Protein AF-A0A537DJ01-F1 (afdb_monomer)

Solvent-accessible surface area (backbone atoms only — not comparable to full-atom values): 6621 Å² total; per-residue (Å²): 139,61,68,78,59,50,34,68,70,37,70,64,48,37,51,49,52,57,32,49,77,70,73,44,82,59,40,89,88,79,58,81,86,65,61,67,70,57,54,55,52,51,51,53,53,49,52,56,49,52,52,24,52,77,67,59,34,64,69,54,48,52,50,51,52,50,54,50,54,53,51,47,55,52,46,54,51,52,31,50,46,21,51,77,74,63,64,34,56,72,62,27,33,55,43,50,54,54,47,52,53,51,53,52,50,51,52,53,50,53,54,44,54,65,70,66,112

Mean predicted aligned error: 6.44 Å

Radius of gyration: 15.9 Å; Cα contacts (8 Å, |Δi|>4): 79; chains: 1; bounding box: 37×40×41 Å

Structure (mmCIF, N/CA/C/O backbone):
data_AF-A0A537DJ01-F1
#
_entry.id   AF-A0A537DJ01-F1
#
loop_
_ato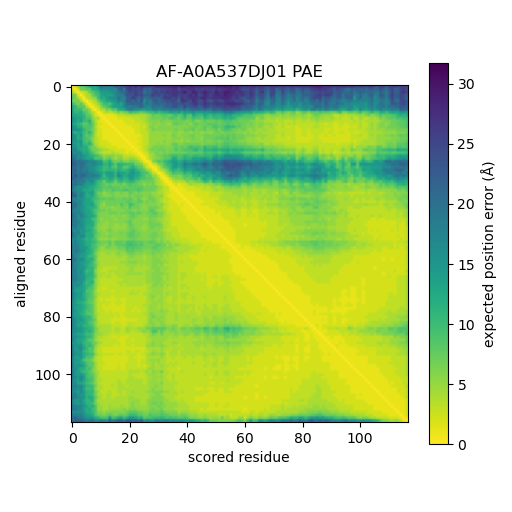m_site.group_PDB
_atom_site.id
_atom_site.type_symbol
_atom_site.label_atom_id
_atom_site.label_alt_id
_atom_site.label_comp_id
_atom_site.label_asym_id
_atom_site.label_entity_id
_atom_site.label_seq_id
_atom_site.pdbx_PDB_ins_code
_atom_site.Cartn_x
_atom_site.Cartn_y
_atom_site.Cartn_z
_atom_site.occupancy
_atom_site.B_iso_or_equiv
_atom_site.auth_seq_id
_atom_site.auth_comp_id
_atom_site.auth_asym_id
_atom_site.auth_atom_id
_atom_site.pdbx_PDB_model_num
ATOM 1 N N . MET A 1 1 ? -0.403 26.257 -8.045 1.00 36.25 1 MET A N 1
ATOM 2 C CA . MET A 1 1 ? 1.026 26.279 -7.663 1.00 36.25 1 MET A CA 1
ATOM 3 C C . MET A 1 1 ? 1.399 24.875 -7.198 1.00 36.25 1 MET A C 1
ATOM 5 O O . MET A 1 1 ? 0.820 24.411 -6.227 1.00 36.25 1 MET A O 1
ATOM 9 N N . ASN A 1 2 ? 2.314 24.222 -7.925 1.00 33.09 2 ASN A N 1
ATOM 10 C CA . ASN A 1 2 ? 3.059 23.001 -7.563 1.00 33.09 2 ASN A CA 1
ATOM 11 C C . ASN A 1 2 ? 2.421 21.607 -7.771 1.00 33.09 2 ASN A C 1
ATOM 13 O O . ASN A 1 2 ? 2.659 20.713 -6.961 1.00 33.09 2 ASN A O 1
ATOM 17 N N . GLU A 1 3 ? 1.727 21.356 -8.887 1.00 37.81 3 GLU A N 1
ATOM 18 C CA . GLU A 1 3 ? 1.416 19.969 -9.304 1.00 37.81 3 GLU A CA 1
ATOM 19 C C . GLU A 1 3 ? 2.701 19.160 -9.554 1.00 37.81 3 GLU A C 1
ATOM 21 O O . GLU A 1 3 ? 2.891 18.120 -8.934 1.00 37.81 3 GLU A O 1
ATOM 26 N N . ALA A 1 4 ? 3.670 19.715 -10.294 1.00 39.19 4 ALA A N 1
ATOM 27 C CA . ALA A 1 4 ? 4.960 19.064 -10.568 1.00 39.19 4 ALA A CA 1
ATOM 28 C C . ALA A 1 4 ? 5.811 18.753 -9.313 1.00 39.19 4 ALA A C 1
ATOM 30 O O . ALA A 1 4 ? 6.662 17.868 -9.345 1.00 39.19 4 ALA A O 1
ATOM 31 N N . TYR A 1 5 ? 5.586 19.457 -8.195 1.00 32.72 5 TYR A N 1
ATOM 32 C CA . TYR A 1 5 ? 6.329 19.239 -6.945 1.00 32.72 5 TYR A CA 1
ATOM 33 C C . TYR A 1 5 ? 5.684 18.161 -6.057 1.00 32.72 5 TYR A C 1
ATOM 35 O O . TYR A 1 5 ? 6.388 17.486 -5.308 1.00 32.72 5 TYR A O 1
ATOM 43 N N . ARG A 1 6 ? 4.356 17.965 -6.147 1.00 40.62 6 ARG A N 1
ATOM 44 C CA . ARG A 1 6 ? 3.665 16.835 -5.497 1.00 40.62 6 ARG A CA 1
ATOM 45 C C . ARG A 1 6 ? 3.960 15.520 -6.219 1.00 40.62 6 ARG A C 1
ATOM 47 O O . ARG A 1 6 ? 4.241 14.532 -5.550 1.00 40.62 6 ARG A O 1
ATOM 54 N N . THR A 1 7 ? 4.029 15.541 -7.552 1.00 44.00 7 THR A N 1
ATOM 55 C CA . THR A 1 7 ? 4.346 14.370 -8.390 1.00 44.00 7 THR A CA 1
ATOM 56 C C . THR A 1 7 ? 5.714 13.749 -8.072 1.00 44.00 7 THR A C 1
ATOM 58 O O . THR A 1 7 ? 5.876 12.543 -8.191 1.00 44.00 7 THR A O 1
ATOM 61 N N . LEU A 1 8 ? 6.704 14.542 -7.642 1.00 44.19 8 LEU A N 1
ATOM 62 C CA . LEU A 1 8 ? 8.045 14.039 -7.296 1.00 44.19 8 LEU A CA 1
ATOM 63 C C . LEU A 1 8 ? 8.188 13.577 -5.838 1.00 44.19 8 LEU A C 1
ATOM 65 O O . LEU A 1 8 ? 9.139 12.856 -5.528 1.00 44.19 8 LEU A O 1
ATOM 69 N N . LYS A 1 9 ? 7.283 14.007 -4.948 1.00 52.84 9 LYS A N 1
ATOM 70 C CA . LYS A 1 9 ? 7.300 13.638 -3.524 1.00 52.84 9 LYS A CA 1
ATOM 71 C C . LYS A 1 9 ? 6.488 12.373 -3.251 1.00 52.84 9 LYS A C 1
ATOM 73 O O . LYS A 1 9 ? 6.828 11.640 -2.331 1.00 52.84 9 LYS A O 1
ATOM 78 N N . ASP A 1 10 ? 5.457 12.135 -4.052 1.00 71.50 10 ASP A N 1
ATOM 79 C CA . ASP A 1 10 ? 4.686 10.899 -4.058 1.00 71.50 10 ASP A CA 1
ATOM 80 C C . ASP A 1 10 ? 5.420 9.838 -4.914 1.00 71.50 10 ASP A C 1
ATOM 82 O O . ASP A 1 10 ? 5.550 10.014 -6.135 1.00 71.50 10 ASP A O 1
ATOM 86 N N . PRO A 1 11 ? 5.940 8.752 -4.304 1.00 74.38 11 PRO A N 1
ATOM 87 C CA . PRO A 1 11 ? 6.649 7.691 -5.018 1.00 74.38 11 PRO A CA 1
ATOM 88 C C . PRO A 1 11 ? 5.844 7.091 -6.176 1.00 74.38 11 PRO A C 1
ATOM 90 O O . PRO A 1 11 ? 6.433 6.730 -7.200 1.00 74.38 11 PRO A O 1
ATOM 93 N N . LEU A 1 12 ? 4.515 7.041 -6.045 1.00 77.88 12 LEU A N 1
ATOM 94 C CA . LEU A 1 12 ? 3.608 6.476 -7.034 1.00 77.88 12 LEU A CA 1
ATOM 95 C C . LEU A 1 12 ? 3.496 7.369 -8.270 1.00 77.88 12 LEU A C 1
ATOM 97 O O . LEU A 1 12 ? 3.615 6.898 -9.404 1.00 77.88 12 LEU A O 1
ATOM 101 N N . GLN A 1 13 ? 3.332 8.674 -8.054 1.00 80.31 13 GLN A N 1
ATOM 102 C CA . GLN A 1 13 ? 3.262 9.663 -9.132 1.00 80.31 13 GLN A CA 1
ATOM 103 C C . GLN A 1 13 ? 4.590 9.774 -9.883 1.00 80.31 13 GLN A C 1
ATOM 105 O O . GLN A 1 13 ? 4.611 9.874 -11.113 1.00 80.31 13 GLN A O 1
ATOM 110 N N . ARG A 1 14 ? 5.712 9.675 -9.162 1.00 83.19 14 ARG A N 1
ATOM 111 C CA . ARG A 1 14 ? 7.042 9.635 -9.774 1.00 83.19 14 ARG A CA 1
ATOM 112 C C . ARG A 1 14 ? 7.217 8.394 -10.644 1.00 83.19 14 ARG A C 1
ATOM 114 O O . ARG A 1 14 ? 7.666 8.513 -11.782 1.00 83.19 14 ARG A O 1
ATOM 121 N N . ALA A 1 15 ? 6.863 7.216 -10.133 1.00 84.44 15 ALA A N 1
ATOM 122 C CA . ALA A 1 15 ? 6.970 5.974 -10.891 1.00 84.44 15 ALA A CA 1
ATOM 123 C C . ALA A 1 15 ? 6.080 5.985 -12.138 1.00 84.44 15 ALA A C 1
ATOM 125 O O . ALA A 1 15 ? 6.540 5.618 -13.216 1.00 84.44 15 ALA A O 1
ATOM 126 N N . ARG A 1 16 ? 4.846 6.486 -12.019 1.00 83.31 16 ARG A N 1
ATOM 127 C CA . ARG A 1 16 ? 3.951 6.704 -13.159 1.00 83.31 16 ARG A CA 1
ATOM 128 C C . ARG A 1 16 ? 4.613 7.560 -14.234 1.00 83.31 16 ARG A C 1
ATOM 130 O O . ARG A 1 16 ? 4.681 7.137 -15.383 1.00 83.31 16 ARG A O 1
ATOM 137 N N . HIS 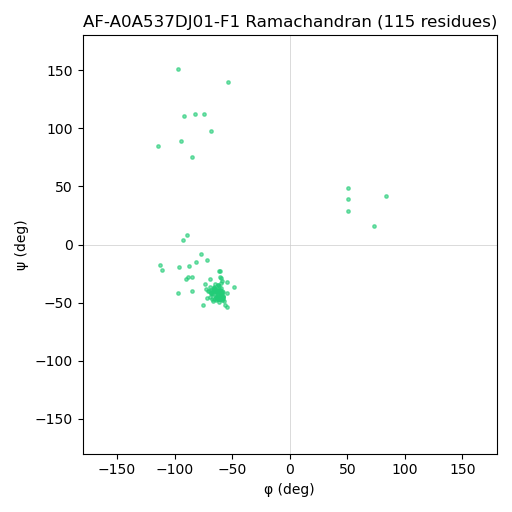A 1 17 ? 5.123 8.729 -13.855 1.00 84.69 17 HIS A N 1
ATOM 138 C CA . HIS A 1 17 ? 5.750 9.643 -14.803 1.00 84.69 17 HIS A CA 1
ATOM 139 C C . HIS A 1 17 ? 6.943 8.994 -15.522 1.00 84.69 17 HIS A C 1
ATOM 141 O O . HIS A 1 17 ? 7.090 9.119 -16.736 1.00 84.69 17 HIS A O 1
ATOM 147 N N . LEU A 1 18 ? 7.771 8.240 -14.792 1.00 85.81 18 LEU A N 1
ATOM 148 C CA . LEU A 1 18 ? 8.891 7.502 -15.378 1.00 85.81 18 LEU A CA 1
ATOM 149 C C . LEU A 1 18 ? 8.429 6.436 -16.380 1.00 85.81 18 LEU A C 1
ATOM 151 O O . LEU A 1 18 ? 9.061 6.280 -17.421 1.00 85.81 18 LEU A O 1
ATOM 155 N N . LEU A 1 19 ? 7.337 5.724 -16.098 1.00 87.94 19 LEU A N 1
ATOM 156 C CA . LEU A 1 19 ? 6.784 4.713 -17.004 1.00 87.94 19 LEU A CA 1
ATOM 157 C C . LEU A 1 19 ? 6.157 5.340 -18.257 1.00 87.94 19 LEU A C 1
ATOM 159 O O . LEU A 1 19 ? 6.407 4.858 -19.363 1.00 87.94 19 LEU A O 1
ATOM 163 N N . GLU A 1 20 ? 5.449 6.462 -18.110 1.00 86.94 20 GLU A N 1
ATOM 164 C CA . GLU A 1 20 ? 4.904 7.236 -19.235 1.00 86.94 20 GLU A CA 1
ATOM 165 C C . GLU A 1 20 ? 6.019 7.723 -20.176 1.00 86.94 20 GLU A C 1
ATOM 167 O O . GLU A 1 20 ? 5.916 7.559 -21.393 1.00 86.94 20 GLU A O 1
ATOM 172 N N . LEU A 1 21 ? 7.138 8.228 -19.634 1.00 87.88 21 LEU A N 1
ATOM 173 C CA . LEU A 1 21 ? 8.316 8.618 -20.428 1.00 87.88 21 LEU A CA 1
ATOM 174 C C . LEU A 1 21 ? 8.944 7.445 -21.200 1.00 87.88 21 LEU A C 1
ATOM 176 O O . LEU A 1 21 ? 9.634 7.658 -22.199 1.00 87.88 21 LEU A O 1
ATOM 180 N N . ARG A 1 22 ? 8.721 6.207 -20.749 1.00 87.31 22 ARG A N 1
ATOM 181 C CA . ARG A 1 22 ? 9.166 4.975 -21.420 1.00 87.31 22 ARG A CA 1
ATOM 182 C C . ARG A 1 22 ? 8.113 4.397 -22.370 1.00 87.31 22 ARG A C 1
ATOM 184 O O . ARG A 1 22 ? 8.350 3.338 -22.945 1.00 87.31 22 ARG A O 1
ATOM 191 N N . GLY A 1 23 ? 6.981 5.080 -22.555 1.00 85.31 23 GLY A N 1
ATOM 192 C CA . GLY A 1 23 ? 5.877 4.627 -23.402 1.00 85.31 23 GLY A CA 1
ATOM 193 C C . GLY A 1 23 ? 5.075 3.468 -22.806 1.00 85.31 23 GLY A C 1
ATOM 194 O O . GLY A 1 23 ? 4.342 2.803 -23.536 1.00 85.31 23 GLY A O 1
ATOM 195 N N . VAL A 1 24 ? 5.217 3.198 -21.503 1.00 84.19 24 VAL A N 1
ATOM 196 C CA . VAL A 1 24 ? 4.443 2.168 -20.806 1.00 84.19 24 VAL A CA 1
ATOM 197 C C . VAL A 1 24 ? 3.190 2.801 -20.228 1.00 84.19 24 VAL A C 1
ATOM 199 O O . VAL A 1 24 ? 3.252 3.567 -19.266 1.00 84.19 24 VAL A O 1
ATOM 202 N N . ASP A 1 25 ? 2.041 2.449 -20.803 1.00 77.19 25 ASP A N 1
ATOM 203 C CA . ASP A 1 25 ? 0.753 2.819 -20.234 1.00 77.19 25 ASP A CA 1
ATOM 204 C C . ASP A 1 25 ? 0.468 1.950 -19.005 1.00 77.19 25 ASP A C 1
ATOM 206 O O . ASP A 1 25 ? 0.253 0.734 -19.076 1.00 77.19 25 ASP A O 1
ATOM 210 N N . VAL A 1 26 ? 0.474 2.592 -17.843 1.00 70.25 26 VAL A N 1
ATOM 211 C CA . VAL A 1 26 ? 0.121 1.935 -16.587 1.00 70.25 26 VAL A CA 1
ATOM 212 C C . VAL A 1 26 ? -1.388 1.656 -16.529 1.00 70.25 26 VAL A C 1
ATOM 214 O O . VAL A 1 26 ? -1.813 0.807 -15.747 1.00 70.25 26 VAL A O 1
ATOM 217 N N . ALA A 1 27 ? -2.188 2.247 -17.425 1.00 68.38 27 ALA A N 1
ATOM 218 C CA . ALA A 1 27 ? -3.620 2.013 -17.574 1.00 68.38 27 ALA A CA 1
ATOM 219 C C . ALA A 1 27 ? -4.349 2.140 -16.226 1.00 68.38 27 ALA A C 1
ATOM 221 O O . ALA A 1 27 ? -5.124 1.269 -15.831 1.00 68.38 27 ALA A O 1
ATOM 222 N N . PHE A 1 28 ? -4.040 3.238 -15.521 1.00 60.88 28 PHE A N 1
ATOM 223 C CA . PHE A 1 28 ? -4.473 3.572 -14.155 1.00 60.88 28 PHE A CA 1
ATOM 224 C C . PHE A 1 28 ? -5.982 3.396 -13.930 1.00 60.88 28 PHE A C 1
ATOM 226 O O . PHE A 1 28 ? -6.395 2.986 -12.851 1.00 60.88 28 PHE A O 1
ATOM 233 N N . GLU A 1 29 ? -6.799 3.709 -14.937 1.00 54.56 29 GLU A N 1
ATOM 234 C CA . GLU A 1 29 ? -8.265 3.711 -14.828 1.00 54.56 29 GLU A CA 1
ATOM 235 C C . GLU A 1 29 ? -8.940 2.619 -15.670 1.00 54.56 29 GLU A C 1
ATOM 237 O O . GLU A 1 29 ? -10.097 2.281 -15.437 1.00 54.56 29 GLU A O 1
ATOM 242 N N . THR A 1 30 ? -8.232 2.053 -16.650 1.00 55.47 30 THR A N 1
ATOM 243 C CA . THR A 1 30 ? -8.814 1.179 -17.681 1.00 55.47 30 THR A CA 1
ATOM 244 C C . THR A 1 30 ? -8.388 -0.279 -17.553 1.00 55.47 30 THR A C 1
ATOM 246 O O . THR A 1 30 ? -9.103 -1.159 -18.031 1.00 55.47 30 THR A O 1
ATOM 249 N N . ASN A 1 31 ? -7.262 -0.563 -16.888 1.00 62.81 31 ASN A N 1
ATOM 250 C CA . ASN A 1 31 ? -6.778 -1.921 -16.663 1.00 62.81 31 ASN A CA 1
ATOM 251 C C . ASN A 1 31 ? -6.802 -2.268 -15.171 1.00 62.81 31 ASN A C 1
ATOM 253 O O . ASN A 1 31 ? -5.803 -2.166 -14.459 1.00 62.81 31 ASN A O 1
ATOM 257 N N . THR A 1 32 ? -7.972 -2.712 -14.719 1.00 61.38 32 THR A N 1
ATOM 258 C CA . THR A 1 32 ? -8.216 -3.223 -13.363 1.00 61.38 32 THR A CA 1
ATOM 259 C C . THR A 1 32 ? -7.965 -4.727 -13.244 1.00 61.38 32 THR A C 1
ATOM 261 O O . THR A 1 32 ? -8.277 -5.316 -12.209 1.00 61.38 32 THR A O 1
ATOM 264 N N . ALA A 1 33 ? -7.414 -5.373 -14.283 1.00 67.94 33 ALA A N 1
ATOM 265 C CA . ALA A 1 33 ? -7.110 -6.797 -14.252 1.00 67.94 33 ALA A CA 1
ATOM 266 C C . ALA A 1 33 ? -5.969 -7.061 -13.261 1.00 67.94 33 ALA A C 1
ATOM 268 O O . ALA A 1 33 ? -4.786 -6.896 -13.566 1.00 67.94 33 ALA A O 1
ATOM 269 N N . MET A 1 34 ? -6.349 -7.466 -12.053 1.00 71.81 34 MET A N 1
ATOM 270 C CA . MET A 1 34 ? -5.430 -7.862 -10.998 1.00 71.81 34 MET A CA 1
ATOM 271 C C . MET A 1 34 ? -5.280 -9.385 -10.969 1.00 71.81 34 MET A C 1
ATOM 273 O O . MET A 1 34 ? -6.213 -10.103 -11.337 1.00 71.81 34 MET A O 1
ATOM 277 N N . PRO A 1 35 ? -4.122 -9.905 -10.523 1.00 79.00 35 PRO A N 1
ATOM 278 C CA . PRO A 1 35 ? -3.968 -11.334 -10.276 1.00 79.00 35 PRO A CA 1
ATOM 279 C C . PRO A 1 35 ? -5.062 -11.843 -9.328 1.00 79.00 35 PRO A C 1
ATOM 281 O O . PRO A 1 35 ? -5.378 -11.169 -8.348 1.00 79.00 35 PRO A O 1
ATOM 284 N N . ALA A 1 36 ? -5.610 -13.033 -9.588 1.00 82.88 36 ALA A N 1
ATOM 285 C CA . ALA A 1 36 ? -6.692 -13.607 -8.781 1.00 82.88 36 ALA A CA 1
ATOM 286 C C . ALA A 1 36 ? -6.332 -13.673 -7.286 1.00 82.88 36 ALA A C 1
ATOM 288 O O . ALA A 1 36 ? -7.129 -13.278 -6.441 1.00 82.88 36 ALA A O 1
ATOM 289 N N . ASP A 1 37 ? -5.094 -14.061 -6.971 1.00 82.00 37 ASP A N 1
ATOM 290 C CA . ASP A 1 37 ? -4.598 -14.124 -5.593 1.00 82.00 37 ASP A CA 1
ATOM 291 C C . ASP A 1 37 ? -4.642 -12.761 -4.886 1.00 82.00 37 ASP A C 1
ATOM 293 O O . ASP A 1 37 ? -4.897 -12.692 -3.687 1.00 82.00 37 ASP A O 1
ATOM 297 N N . PHE A 1 38 ? -4.435 -11.664 -5.624 1.00 80.44 38 PHE A N 1
ATOM 298 C CA . PHE A 1 38 ? -4.525 -10.312 -5.073 1.00 80.44 38 PHE A CA 1
ATOM 299 C C . PHE A 1 38 ? -5.975 -9.934 -4.752 1.00 80.44 38 PHE A C 1
ATOM 301 O O . PHE A 1 38 ? -6.238 -9.340 -3.712 1.00 80.44 38 PHE A O 1
ATOM 308 N N . LEU A 1 39 ? -6.923 -10.315 -5.613 1.00 82.44 39 LEU A N 1
ATOM 309 C CA . LEU A 1 39 ? -8.348 -10.060 -5.383 1.00 82.44 39 LEU A CA 1
ATOM 310 C C . LEU A 1 39 ? -8.869 -10.824 -4.160 1.00 82.44 39 LEU A C 1
ATOM 312 O O . LEU A 1 39 ? -9.609 -10.258 -3.362 1.00 82.44 39 LEU A O 1
ATOM 316 N N . VAL A 1 40 ? -8.440 -12.076 -3.975 1.00 87.19 40 VAL A N 1
ATOM 317 C CA . VAL A 1 40 ? -8.793 -12.869 -2.785 1.00 87.19 40 VAL A CA 1
ATOM 318 C C . VAL A 1 40 ? -8.260 -12.209 -1.512 1.00 87.19 40 VAL A C 1
ATOM 320 O O . VAL A 1 40 ? -9.001 -12.056 -0.545 1.00 87.19 40 VAL A O 1
ATOM 323 N N . GLN A 1 41 ? -7.001 -11.760 -1.521 1.00 83.81 41 GLN A N 1
ATOM 324 C CA . GLN A 1 41 ? -6.426 -11.027 -0.387 1.00 83.81 41 GLN A CA 1
ATOM 325 C C . GLN A 1 41 ? -7.191 -9.731 -0.101 1.00 83.81 41 GLN A C 1
ATOM 327 O O . GLN A 1 41 ? -7.455 -9.418 1.056 1.00 83.81 41 GLN A O 1
ATOM 332 N N . GLN A 1 42 ? -7.589 -9.002 -1.145 1.00 83.19 42 GLN A N 1
ATOM 333 C CA . GLN A 1 42 ? -8.353 -7.767 -1.002 1.00 83.19 42 GLN A CA 1
ATOM 334 C C . GLN A 1 42 ? -9.730 -8.004 -0.369 1.00 83.19 42 GLN A C 1
ATOM 336 O O . GLN A 1 42 ? -10.165 -7.198 0.451 1.00 83.19 42 GLN A O 1
ATOM 341 N N . MET A 1 43 ? -10.411 -9.095 -0.729 1.00 87.00 43 MET A N 1
ATOM 342 C CA . MET A 1 43 ? -11.686 -9.460 -0.107 1.00 87.00 43 MET A CA 1
ATOM 343 C C . MET A 1 43 ? -11.517 -9.744 1.387 1.00 87.00 43 MET A C 1
ATOM 345 O O . MET A 1 43 ? -12.254 -9.176 2.184 1.00 87.00 43 MET A O 1
ATOM 349 N N . ALA A 1 44 ? -10.507 -10.534 1.763 1.00 89.06 44 ALA A N 1
ATOM 350 C CA . ALA A 1 44 ? -10.228 -10.836 3.168 1.00 89.06 44 ALA A CA 1
ATOM 351 C C . ALA A 1 44 ? -9.886 -9.573 3.981 1.00 89.06 44 ALA A C 1
ATOM 353 O O . ALA A 1 44 ? -10.356 -9.409 5.101 1.00 89.06 44 ALA A O 1
ATOM 354 N N . LEU A 1 45 ? -9.111 -8.646 3.405 1.00 86.62 45 LEU A N 1
ATOM 355 C CA . LEU A 1 45 ? -8.794 -7.366 4.050 1.00 86.62 45 LEU A CA 1
ATOM 356 C C . LEU A 1 45 ? -10.035 -6.503 4.287 1.00 86.62 45 LEU A C 1
ATOM 358 O O . LEU A 1 45 ? -10.128 -5.854 5.326 1.00 86.62 45 LEU A O 1
ATOM 362 N N . ARG A 1 46 ? -10.983 -6.499 3.344 1.00 88.38 46 ARG A N 1
ATOM 363 C CA . ARG A 1 46 ? -12.250 -5.777 3.511 1.00 88.38 46 ARG A CA 1
ATOM 364 C C . ARG A 1 46 ? -13.132 -6.397 4.581 1.00 88.38 46 ARG A C 1
ATOM 366 O O . ARG A 1 46 ? -13.662 -5.658 5.395 1.00 88.38 46 ARG A O 1
ATOM 373 N N . GLU A 1 47 ? -13.220 -7.721 4.622 1.00 91.38 47 GLU A N 1
ATOM 374 C CA . GLU A 1 47 ? -13.941 -8.435 5.680 1.00 91.38 47 GLU A CA 1
ATOM 375 C C . GLU A 1 47 ? -13.362 -8.094 7.063 1.00 91.38 47 GLU A C 1
ATOM 377 O O . GLU A 1 47 ? -14.095 -7.660 7.944 1.00 91.38 47 GLU A O 1
ATOM 382 N N . SER A 1 48 ? -12.034 -8.142 7.229 1.00 91.38 48 SER A N 1
ATOM 383 C CA . SER A 1 48 ? -11.388 -7.749 8.492 1.00 91.38 48 SER A CA 1
ATOM 384 C C . SER A 1 48 ? -11.616 -6.279 8.867 1.00 91.38 48 SER A C 1
ATOM 386 O O . SER A 1 48 ? -11.706 -5.951 10.049 1.00 91.38 48 SER A O 1
ATOM 388 N N . LEU A 1 49 ? -11.684 -5.379 7.880 1.00 91.12 49 LEU A N 1
ATOM 389 C CA . LEU A 1 49 ? -11.987 -3.966 8.112 1.00 91.12 49 LEU A CA 1
ATOM 390 C C . LEU A 1 49 ? -13.431 -3.776 8.592 1.00 91.12 49 LEU A C 1
ATOM 392 O O . LEU A 1 49 ? -13.659 -3.056 9.562 1.00 91.12 49 LEU A O 1
ATOM 396 N N . GLU A 1 50 ? -14.388 -4.427 7.929 1.00 91.75 50 GLU A N 1
ATOM 397 C CA . GLU A 1 50 ? -15.807 -4.399 8.298 1.00 91.75 50 GLU A CA 1
ATOM 398 C C . GLU A 1 50 ? -16.017 -4.959 9.712 1.00 91.75 50 GLU A C 1
ATOM 400 O O . GLU A 1 50 ? -16.630 -4.289 10.544 1.00 91.75 50 GLU A O 1
ATOM 405 N N . GLU A 1 51 ? -15.417 -6.110 10.031 1.00 93.19 51 GLU A N 1
ATOM 406 C CA . GLU A 1 51 ? -15.460 -6.708 11.372 1.00 93.19 51 GLU A CA 1
ATOM 407 C C . GLU A 1 51 ? -14.898 -5.768 12.448 1.00 93.19 51 GLU A C 1
ATOM 409 O O . GLU A 1 51 ? -15.498 -5.602 13.513 1.00 93.19 51 GLU A O 1
ATOM 414 N N . ALA A 1 52 ? -13.762 -5.115 12.176 1.00 93.06 52 ALA A N 1
ATOM 415 C CA . ALA A 1 52 ? -13.153 -4.173 13.112 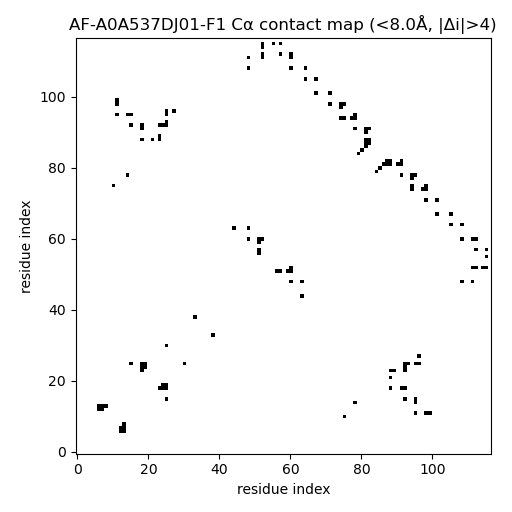1.00 93.06 52 ALA A CA 1
ATOM 416 C C . ALA A 1 52 ? -14.040 -2.939 13.349 1.00 93.06 52 ALA A C 1
ATOM 418 O O . ALA A 1 52 ? -14.144 -2.466 14.484 1.00 93.06 52 ALA A O 1
ATOM 419 N N . VAL A 1 53 ? -14.715 -2.439 12.307 1.00 92.25 53 VAL A N 1
ATOM 420 C CA . VAL A 1 53 ? -15.676 -1.330 12.423 1.00 92.25 53 VAL A CA 1
ATOM 421 C C . VAL A 1 53 ? -16.905 -1.744 13.228 1.00 92.25 53 VAL A C 1
ATOM 423 O O . VAL A 1 53 ? -17.285 -1.039 14.164 1.00 92.25 53 VAL A O 1
ATOM 426 N N . GLU A 1 54 ? -17.507 -2.895 12.917 1.00 93.31 54 GLU A N 1
ATOM 427 C CA . GLU A 1 54 ? -18.679 -3.408 13.637 1.00 93.31 54 GLU A CA 1
ATOM 428 C C . GLU A 1 54 ? -18.382 -3.646 15.123 1.00 93.31 54 GLU A C 1
ATOM 430 O O . GLU A 1 54 ? -19.196 -3.309 15.989 1.00 93.31 54 GLU A O 1
ATOM 435 N N . ALA A 1 55 ? -17.193 -4.170 15.429 1.00 94.12 55 ALA A N 1
ATOM 436 C CA . ALA A 1 55 ? -16.734 -4.398 16.795 1.00 94.12 55 ALA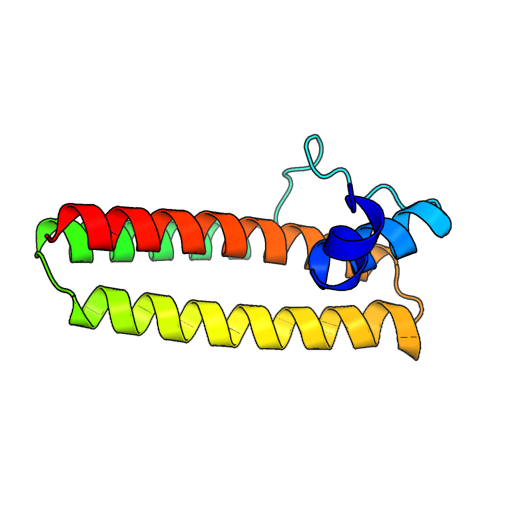 A CA 1
ATOM 437 C C . ALA A 1 55 ? -16.253 -3.122 17.513 1.00 94.12 55 ALA A C 1
ATOM 439 O O . ALA A 1 55 ? -15.985 -3.177 18.717 1.00 94.12 55 ALA A O 1
ATOM 440 N N . LYS A 1 56 ? -16.135 -1.984 16.808 1.00 92.81 56 LYS A N 1
ATOM 441 C CA . LYS A 1 56 ? -15.459 -0.759 17.279 1.00 92.81 56 LYS A CA 1
ATOM 442 C C . LYS A 1 56 ? -14.053 -1.032 17.827 1.00 92.81 56 LYS A C 1
ATOM 444 O O . LYS A 1 56 ? -13.633 -0.461 18.837 1.00 92.81 56 LYS A O 1
ATOM 449 N N . ASP A 1 57 ? -13.330 -1.934 17.173 1.00 94.31 57 ASP A N 1
ATOM 450 C CA . ASP A 1 57 ? -12.020 -2.403 17.607 1.00 94.31 57 ASP A CA 1
ATOM 451 C C . ASP A 1 57 ? -10.892 -1.603 16.943 1.00 94.31 57 ASP A C 1
ATOM 453 O O . ASP A 1 57 ? -10.339 -1.972 15.902 1.00 94.31 57 ASP A O 1
ATOM 457 N N . ALA A 1 58 ? -10.507 -0.507 17.597 1.00 92.81 58 ALA A N 1
ATOM 458 C CA . ALA A 1 58 ? -9.391 0.326 17.161 1.00 92.81 58 ALA A CA 1
ATOM 459 C C . ALA A 1 58 ? -8.048 -0.435 17.099 1.00 92.81 58 ALA A C 1
ATOM 461 O O . ALA A 1 58 ? -7.198 -0.102 16.275 1.00 92.81 58 ALA A O 1
ATOM 462 N N . ALA A 1 59 ? -7.842 -1.475 17.918 1.00 94.25 59 ALA A N 1
ATOM 463 C CA . ALA A 1 59 ? -6.591 -2.238 17.911 1.00 94.25 59 ALA A CA 1
ATOM 464 C C . ALA A 1 59 ? -6.474 -3.140 16.670 1.00 94.25 59 ALA A C 1
ATOM 466 O O . ALA A 1 59 ? -5.374 -3.333 16.129 1.00 94.25 59 ALA A O 1
ATOM 467 N N . SER A 1 60 ? -7.604 -3.666 16.195 1.00 93.12 60 SER A N 1
ATOM 468 C CA . SER A 1 60 ? -7.674 -4.382 14.919 1.00 93.12 60 SER A CA 1
ATOM 469 C C . SER A 1 60 ? -7.424 -3.439 13.738 1.00 93.12 60 SER A C 1
ATOM 471 O O . SER A 1 60 ? -6.611 -3.768 12.869 1.00 93.12 60 SER A O 1
ATOM 473 N N . LEU A 1 61 ? -7.995 -2.225 13.751 1.00 92.69 61 LEU A N 1
ATOM 474 C CA . LEU A 1 61 ? -7.689 -1.194 12.745 1.00 92.69 61 LEU A CA 1
ATOM 475 C C . LEU A 1 61 ? -6.201 -0.801 12.743 1.00 92.69 61 LEU A C 1
ATOM 477 O O . LEU A 1 61 ? -5.586 -0.740 11.676 1.00 92.69 61 LEU A O 1
ATOM 481 N N . ASP A 1 62 ? -5.584 -0.642 13.920 1.00 93.06 62 ASP A N 1
ATOM 482 C CA . ASP A 1 62 ? -4.149 -0.344 14.047 1.00 93.06 62 ASP A CA 1
ATOM 483 C C . ASP A 1 62 ? -3.285 -1.450 13.433 1.00 93.06 62 ASP A C 1
ATOM 485 O O . ASP A 1 62 ? -2.257 -1.185 12.800 1.00 93.06 62 ASP A O 1
ATOM 489 N N . SER A 1 63 ? -3.687 -2.705 13.630 1.00 93.75 63 SER A N 1
ATOM 490 C CA . SER A 1 63 ? -2.981 -3.869 13.095 1.00 93.75 63 SER A CA 1
ATOM 491 C C . SER A 1 63 ? -3.095 -3.937 11.570 1.00 93.75 63 SER A C 1
ATOM 493 O O . SER A 1 63 ? -2.086 -4.157 10.894 1.00 93.75 63 SER A O 1
ATOM 495 N N . LEU A 1 64 ? -4.284 -3.659 11.023 1.00 91.75 64 LEU A N 1
ATOM 496 C CA . LEU A 1 64 ? -4.509 -3.552 9.579 1.00 91.75 64 LEU A CA 1
ATOM 497 C C . LEU A 1 64 ? -3.681 -2.418 8.963 1.00 91.75 64 LEU A C 1
ATOM 499 O O . LEU A 1 64 ? -2.973 -2.644 7.977 1.00 91.75 64 LEU A O 1
ATOM 503 N N . ARG A 1 65 ? -3.688 -1.225 9.575 1.00 91.62 65 ARG A N 1
ATOM 504 C CA . ARG A 1 65 ? -2.882 -0.076 9.131 1.00 91.62 65 ARG A CA 1
ATOM 505 C C . ARG A 1 65 ? -1.392 -0.417 9.109 1.00 91.62 65 ARG A C 1
ATOM 507 O O . ARG A 1 65 ? -0.713 -0.105 8.132 1.00 91.62 65 ARG A O 1
ATOM 514 N N . LYS A 1 66 ? -0.870 -1.073 10.152 1.00 92.12 66 LYS A N 1
ATOM 515 C CA . LYS A 1 66 ? 0.547 -1.479 10.208 1.00 92.12 66 LYS A CA 1
ATOM 516 C C . LYS A 1 66 ? 0.913 -2.439 9.079 1.00 92.12 66 LYS A C 1
ATOM 518 O O . LYS A 1 66 ? 1.877 -2.173 8.364 1.00 92.12 66 LYS A O 1
ATOM 523 N N . GLY A 1 67 ? 0.127 -3.499 8.879 1.00 90.75 67 GLY A N 1
ATOM 524 C CA . GLY A 1 67 ? 0.371 -4.459 7.798 1.00 90.75 67 GLY A CA 1
ATOM 525 C C . GLY A 1 67 ? 0.324 -3.806 6.413 1.00 90.75 67 GLY A C 1
ATOM 526 O O . GLY A 1 67 ? 1.161 -4.087 5.555 1.00 90.75 67 GLY A O 1
ATOM 527 N N . LEU A 1 68 ? -0.603 -2.867 6.215 1.00 90.44 68 LEU A N 1
ATOM 528 C CA . LEU A 1 68 ? -0.719 -2.100 4.978 1.00 90.44 68 LEU A CA 1
ATOM 529 C C . LEU A 1 68 ? 0.517 -1.224 4.718 1.00 90.44 68 LEU A C 1
ATOM 531 O O . LEU A 1 68 ? 1.037 -1.222 3.601 1.00 90.44 68 LEU A O 1
ATOM 535 N N . VAL A 1 69 ? 1.021 -0.516 5.734 1.00 89.38 69 VAL A N 1
ATOM 536 C CA . VAL A 1 69 ? 2.236 0.314 5.621 1.00 89.38 69 VAL A CA 1
ATOM 537 C C . VAL A 1 69 ? 3.469 -0.538 5.295 1.00 89.38 69 VAL A C 1
ATOM 539 O O . VAL A 1 69 ? 4.288 -0.147 4.457 1.00 89.38 69 VAL A O 1
ATOM 542 N N . GLU A 1 70 ? 3.597 -1.713 5.914 1.00 91.88 70 GLU A N 1
ATOM 543 C CA . GLU A 1 70 ? 4.692 -2.649 5.636 1.00 91.88 70 GLU A CA 1
ATOM 544 C C . GLU A 1 70 ? 4.666 -3.152 4.185 1.00 91.88 70 GLU A C 1
ATOM 546 O O . GLU A 1 70 ? 5.696 -3.129 3.500 1.00 91.88 70 GLU A O 1
ATOM 551 N N . GLU A 1 71 ? 3.494 -3.550 3.680 1.00 90.69 71 GLU A N 1
ATOM 552 C CA . GLU A 1 71 ? 3.363 -4.023 2.299 1.00 90.69 71 GLU A CA 1
ATOM 553 C C . GLU A 1 71 ? 3.581 -2.887 1.285 1.00 90.69 71 GLU A C 1
ATOM 555 O O . GLU A 1 71 ? 4.278 -3.097 0.288 1.00 90.69 71 GLU A O 1
ATOM 560 N N . LYS A 1 72 ? 3.094 -1.663 1.556 1.00 90.06 72 LYS A N 1
ATOM 561 C CA . LYS A 1 72 ? 3.395 -0.482 0.722 1.00 90.06 72 LYS A CA 1
ATOM 562 C C . LYS A 1 72 ? 4.901 -0.261 0.597 1.00 90.06 72 LYS A C 1
ATOM 564 O O . LYS A 1 72 ? 5.419 -0.215 -0.516 1.00 90.06 72 LYS A O 1
ATOM 569 N N . SER A 1 73 ? 5.617 -0.212 1.721 1.00 90.75 73 SER A N 1
ATOM 570 C CA . SER A 1 73 ? 7.073 -0.001 1.744 1.00 90.75 73 SER A CA 1
ATOM 571 C C . SER A 1 73 ? 7.832 -1.067 0.939 1.00 90.75 73 SER A C 1
ATOM 573 O O . SER A 1 73 ? 8.748 -0.772 0.162 1.00 90.75 73 SER A O 1
ATOM 575 N N . LYS A 1 74 ? 7.409 -2.330 1.052 1.00 93.25 74 LYS A N 1
ATOM 576 C CA . LYS A 1 74 ? 7.975 -3.437 0.275 1.00 93.25 74 LYS A CA 1
ATOM 577 C C . LYS A 1 74 ? 7.724 -3.281 -1.226 1.00 93.25 74 LYS A C 1
ATOM 579 O O . LYS A 1 74 ? 8.652 -3.488 -2.013 1.00 93.25 74 LYS A O 1
ATOM 584 N N . LEU A 1 75 ? 6.506 -2.922 -1.633 1.00 91.62 75 LEU A N 1
ATOM 585 C CA . LEU A 1 75 ? 6.167 -2.703 -3.041 1.00 91.62 75 LEU A CA 1
ATOM 586 C C . LEU A 1 75 ? 6.897 -1.488 -3.625 1.00 91.62 75 LEU A C 1
ATOM 588 O O . LEU A 1 75 ? 7.387 -1.572 -4.749 1.00 91.62 75 LEU A O 1
ATOM 592 N N . GLU A 1 76 ? 7.042 -0.398 -2.870 1.00 91.12 76 GLU A N 1
ATOM 593 C CA . GLU A 1 76 ? 7.824 0.777 -3.279 1.00 91.12 76 GLU A CA 1
ATOM 594 C C . GLU A 1 76 ? 9.292 0.422 -3.536 1.00 91.12 76 GLU A C 1
ATOM 596 O O . GLU A 1 76 ? 9.872 0.830 -4.546 1.00 91.12 76 GLU A O 1
ATOM 601 N N . LYS A 1 77 ? 9.891 -0.399 -2.664 1.00 92.44 77 LYS A N 1
ATOM 602 C CA . LYS A 1 77 ? 11.254 -0.898 -2.870 1.00 92.44 77 LYS A CA 1
ATOM 603 C C . LYS A 1 77 ? 11.356 -1.760 -4.131 1.00 92.44 77 LYS A C 1
ATOM 605 O O . LYS A 1 77 ? 12.259 -1.553 -4.941 1.00 92.44 77 LYS A O 1
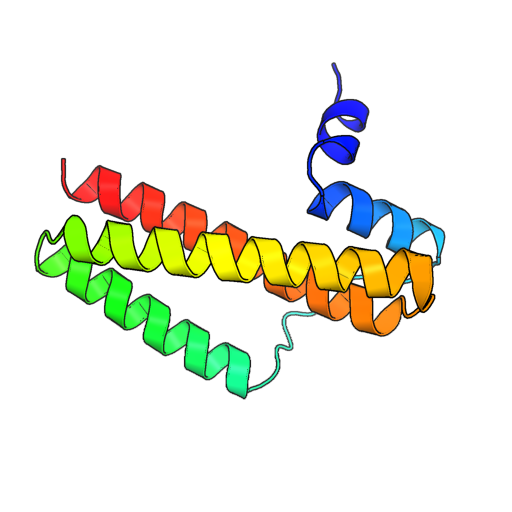ATOM 610 N N . GLN A 1 78 ? 10.424 -2.696 -4.325 1.00 93.31 78 GLN A N 1
ATOM 611 C CA . GLN A 1 78 ? 10.380 -3.537 -5.529 1.00 93.31 78 GLN A CA 1
ATOM 612 C C . GLN A 1 78 ? 10.191 -2.709 -6.804 1.00 93.31 78 GLN A C 1
ATOM 614 O O . GLN A 1 78 ? 10.752 -3.041 -7.850 1.00 93.31 78 GLN A O 1
ATOM 619 N N . LEU A 1 79 ? 9.413 -1.631 -6.721 1.00 92.25 79 LEU A N 1
ATOM 620 C CA . LEU A 1 79 ? 9.168 -0.716 -7.825 1.00 92.25 79 LEU A CA 1
ATOM 621 C C . LEU A 1 79 ? 10.446 0.026 -8.217 1.00 92.25 79 LEU A C 1
ATOM 623 O O . LEU A 1 79 ? 10.796 0.033 -9.397 1.00 92.25 79 LEU A O 1
ATOM 627 N N . GLY A 1 80 ? 11.175 0.566 -7.235 1.00 90.25 80 GLY A N 1
ATOM 628 C CA . GLY A 1 80 ? 12.489 1.173 -7.457 1.00 90.25 80 GLY A CA 1
ATOM 629 C C . GLY A 1 80 ? 13.472 0.195 -8.105 1.00 90.25 80 GLY A C 1
ATOM 630 O O . GLY A 1 80 ? 14.057 0.501 -9.138 1.00 90.25 80 GLY A O 1
ATOM 631 N N . GLU A 1 81 ? 13.582 -1.030 -7.581 1.00 93.19 81 GLU A N 1
ATOM 632 C CA . GLU A 1 81 ? 14.441 -2.070 -8.171 1.00 93.19 81 GLU A CA 1
ATOM 633 C C . GLU A 1 81 ? 14.040 -2.430 -9.613 1.00 93.19 81 GLU A C 1
ATOM 635 O O . GLU A 1 81 ? 14.905 -2.648 -10.469 1.00 93.19 81 GLU A O 1
ATOM 640 N N . SER A 1 82 ? 12.736 -2.495 -9.897 1.00 92.81 82 SER A N 1
ATOM 641 C CA . SER A 1 82 ? 12.222 -2.824 -11.232 1.00 92.81 82 SER A CA 1
ATOM 642 C C . SER A 1 82 ? 12.559 -1.731 -12.246 1.00 92.81 82 SER A C 1
ATOM 644 O O . SER A 1 82 ? 13.000 -2.045 -13.350 1.00 92.81 82 SER A O 1
ATOM 646 N N . ILE A 1 83 ? 12.416 -0.459 -11.861 1.00 89.69 83 ILE A N 1
ATOM 647 C CA . ILE A 1 83 ? 12.698 0.690 -12.729 1.00 89.69 83 ILE A CA 1
ATOM 648 C C . ILE A 1 83 ? 14.209 0.913 -12.887 1.00 89.69 83 ILE A C 1
ATOM 650 O O . ILE A 1 83 ? 14.687 0.980 -14.019 1.00 89.69 83 ILE A O 1
ATOM 654 N N . ASP A 1 84 ? 14.953 1.002 -11.782 1.00 89.81 84 ASP A N 1
ATOM 655 C CA . ASP A 1 84 ? 16.335 1.501 -11.780 1.00 89.81 84 ASP A CA 1
ATOM 656 C C . ASP A 1 84 ? 17.366 0.415 -12.110 1.00 89.81 84 ASP A C 1
ATOM 658 O O . ASP A 1 84 ? 18.333 0.670 -12.829 1.00 89.81 84 ASP A O 1
ATOM 662 N N . ALA A 1 85 ? 17.181 -0.802 -11.587 1.00 91.31 85 ALA A N 1
ATOM 663 C CA . ALA A 1 85 ? 18.168 -1.874 -11.730 1.00 91.31 85 ALA A CA 1
ATOM 664 C C . ALA A 1 85 ? 17.832 -2.829 -12.880 1.00 91.31 85 ALA A C 1
ATOM 666 O O . ALA A 1 85 ? 18.721 -3.256 -13.619 1.00 91.31 85 ALA A O 1
ATOM 667 N N . LYS A 1 86 ? 16.551 -3.185 -13.029 1.00 92.56 86 LYS A N 1
ATOM 668 C CA . LYS A 1 86 ? 16.113 -4.209 -13.991 1.00 92.56 86 LYS A CA 1
ATOM 669 C C . LYS A 1 86 ? 15.626 -3.634 -15.319 1.00 92.56 86 LYS A C 1
ATOM 671 O O . LYS A 1 86 ? 15.590 -4.372 -16.297 1.00 92.56 86 LYS A O 1
ATOM 676 N N . ASN A 1 87 ? 15.267 -2.347 -15.364 1.00 91.88 87 ASN A N 1
ATOM 677 C CA . ASN A 1 87 ? 14.535 -1.735 -16.481 1.00 91.88 87 ASN A CA 1
ATOM 678 C C . ASN A 1 87 ? 13.265 -2.529 -16.868 1.00 91.88 87 ASN A C 1
ATOM 680 O O . ASN A 1 87 ? 12.838 -2.523 -18.023 1.00 91.88 87 ASN A O 1
ATOM 684 N N . ASP A 1 88 ? 12.662 -3.225 -15.902 1.00 92.19 88 ASP A N 1
ATOM 685 C CA . ASP A 1 88 ? 11.428 -3.990 -16.074 1.00 92.19 88 ASP A CA 1
ATOM 686 C C . ASP A 1 88 ? 10.220 -3.063 -15.902 1.00 92.19 88 ASP A C 1
ATOM 688 O O . ASP A 1 88 ? 9.541 -3.034 -14.872 1.00 92.19 88 ASP A O 1
ATOM 692 N N . TYR A 1 89 ? 9.975 -2.253 -16.928 1.00 90.12 89 TYR A N 1
ATOM 693 C CA . TYR A 1 89 ? 8.898 -1.266 -16.916 1.00 90.12 89 TYR A CA 1
ATOM 694 C C . TYR A 1 89 ? 7.503 -1.916 -16.952 1.00 90.12 89 TYR A C 1
ATOM 696 O O . TYR A 1 89 ? 6.552 -1.377 -16.387 1.00 90.12 89 TYR A O 1
ATOM 704 N N . ALA A 1 90 ? 7.377 -3.099 -17.562 1.00 86.00 90 ALA A N 1
ATOM 705 C CA . ALA A 1 90 ? 6.127 -3.855 -17.584 1.00 86.00 90 ALA A CA 1
ATOM 706 C C . ALA A 1 90 ? 5.777 -4.410 -16.192 1.00 86.00 90 ALA A C 1
ATOM 708 O O . ALA A 1 90 ? 4.641 -4.251 -15.735 1.00 86.00 90 ALA A O 1
ATOM 709 N N . GLY A 1 91 ? 6.751 -4.997 -15.487 1.00 87.50 91 GLY A N 1
ATOM 710 C CA . GLY A 1 91 ? 6.587 -5.432 -14.099 1.00 87.50 91 GLY A CA 1
ATOM 711 C C . GLY A 1 91 ? 6.319 -4.260 -13.152 1.00 87.50 91 GLY A C 1
ATOM 712 O O . GLY A 1 91 ? 5.406 -4.326 -12.324 1.00 87.50 91 GLY A O 1
ATOM 713 N N . ALA A 1 92 ? 7.031 -3.144 -13.337 1.00 90.75 92 ALA A N 1
ATOM 714 C CA . ALA A 1 92 ? 6.818 -1.912 -12.581 1.00 90.75 92 ALA A CA 1
ATOM 715 C C . ALA A 1 92 ? 5.387 -1.364 -12.725 1.00 90.75 92 ALA A C 1
ATOM 717 O O . ALA A 1 92 ? 4.791 -0.963 -11.726 1.00 90.75 92 ALA A O 1
ATOM 718 N N . ALA A 1 93 ? 4.785 -1.416 -13.920 1.00 88.06 93 ALA A N 1
ATOM 719 C CA . ALA A 1 93 ? 3.387 -1.018 -14.109 1.00 88.06 93 ALA A CA 1
ATOM 720 C C . ALA A 1 93 ? 2.416 -1.863 -13.260 1.00 88.06 93 ALA A C 1
ATOM 722 O O . ALA A 1 93 ? 1.455 -1.334 -12.704 1.00 88.06 93 ALA A O 1
ATOM 723 N N . GLY A 1 94 ? 2.679 -3.165 -13.103 1.00 87.25 94 GLY A N 1
ATOM 724 C CA . GLY A 1 94 ? 1.906 -4.030 -12.205 1.00 87.25 94 GLY A CA 1
ATOM 725 C C . GLY A 1 94 ? 2.055 -3.656 -10.725 1.00 87.25 94 GLY A C 1
ATOM 726 O O . GLY A 1 94 ? 1.071 -3.671 -9.985 1.00 87.25 94 GLY A O 1
ATOM 727 N N . LEU A 1 95 ? 3.264 -3.284 -10.295 1.00 89.81 95 LEU A N 1
ATOM 728 C CA . LEU A 1 95 ? 3.532 -2.828 -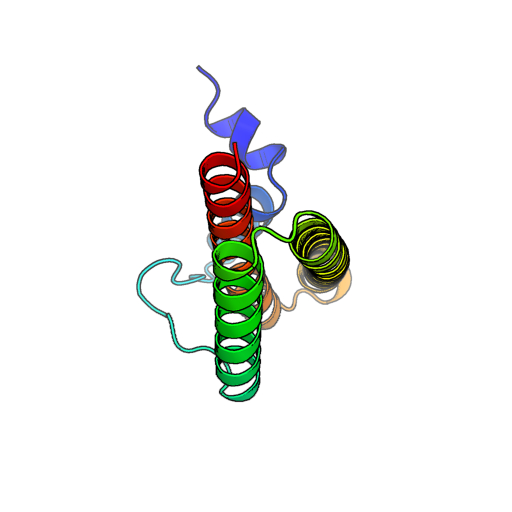8.924 1.00 89.81 95 LEU A CA 1
ATOM 729 C C . LEU A 1 95 ? 2.849 -1.489 -8.618 1.00 89.81 95 LEU A C 1
ATOM 731 O O . LEU A 1 95 ? 2.263 -1.341 -7.548 1.00 89.81 95 LEU A O 1
ATOM 735 N N . VAL A 1 96 ? 2.850 -0.554 -9.574 1.00 88.69 96 VAL A N 1
ATOM 736 C CA . VAL A 1 96 ? 2.123 0.720 -9.455 1.00 88.69 96 VAL A CA 1
ATOM 737 C C . VAL A 1 96 ? 0.629 0.477 -9.242 1.00 88.69 96 VAL A C 1
ATOM 739 O O . VAL A 1 96 ? 0.053 1.048 -8.320 1.00 88.69 96 VAL A O 1
ATOM 742 N N . ARG A 1 97 ? 0.006 -0.427 -10.013 1.00 85.94 97 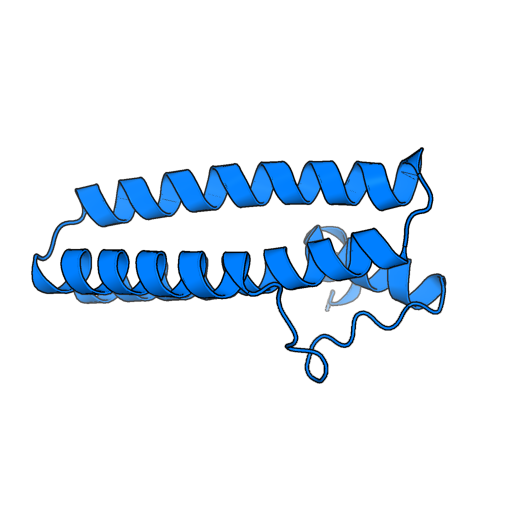ARG A N 1
ATOM 743 C CA . ARG A 1 97 ? -1.413 -0.773 -9.807 1.00 85.94 97 ARG A CA 1
ATOM 744 C C . ARG A 1 97 ? -1.666 -1.304 -8.398 1.00 85.94 97 ARG A C 1
ATOM 746 O O . ARG A 1 97 ? -2.588 -0.838 -7.742 1.00 85.94 97 ARG A O 1
ATOM 753 N N . LYS A 1 98 ? -0.833 -2.227 -7.900 1.00 87.31 98 LYS A N 1
ATOM 754 C CA . LYS A 1 98 ? -0.957 -2.751 -6.525 1.00 87.31 98 LYS A CA 1
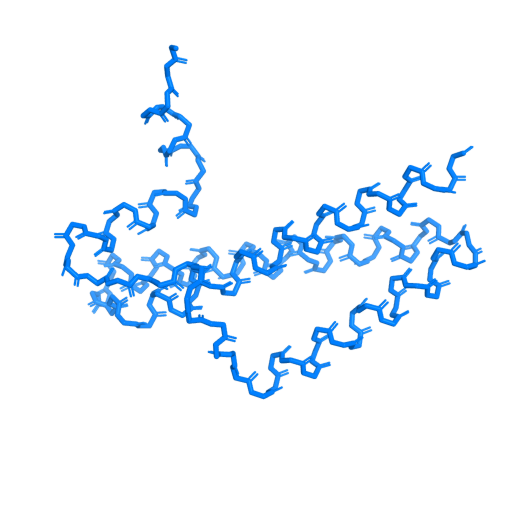ATOM 755 C C . LYS A 1 98 ? -0.882 -1.643 -5.472 1.00 87.31 98 LYS A C 1
ATOM 757 O O . LYS A 1 98 ? -1.719 -1.619 -4.577 1.00 87.31 98 LYS A O 1
ATOM 762 N N . LEU A 1 99 ? 0.074 -0.721 -5.597 1.00 88.50 99 LEU A N 1
ATOM 763 C CA . LEU A 1 99 ? 0.216 0.407 -4.670 1.00 88.50 99 LEU A CA 1
ATOM 764 C C . LEU A 1 99 ? -1.030 1.303 -4.647 1.00 88.50 99 LEU A C 1
ATOM 766 O O . LEU A 1 99 ? -1.481 1.663 -3.566 1.00 88.50 99 LEU A O 1
ATOM 770 N N . MET A 1 100 ? -1.652 1.574 -5.800 1.00 84.06 100 MET A N 1
ATOM 771 C CA . MET A 1 100 ? -2.914 2.330 -5.845 1.00 84.06 100 MET A CA 1
ATOM 772 C C . MET A 1 100 ? -4.041 1.657 -5.055 1.00 84.06 100 MET A C 1
ATOM 774 O O . MET A 1 100 ? -4.827 2.331 -4.392 1.00 84.06 100 MET A O 1
ATOM 778 N N . PHE A 1 101 ? -4.150 0.328 -5.142 1.00 84.75 101 PHE A N 1
ATOM 779 C CA . PHE A 1 101 ? -5.145 -0.409 -4.363 1.00 84.75 101 PHE A CA 1
ATOM 780 C C . PHE A 1 101 ? -4.881 -0.276 -2.864 1.00 84.75 101 PHE A C 1
ATOM 782 O O . PHE A 1 101 ? -5.824 -0.065 -2.104 1.00 84.75 101 PHE A O 1
ATOM 789 N N . LEU A 1 102 ? -3.614 -0.347 -2.449 1.00 86.44 102 LEU A N 1
ATOM 790 C CA . LEU A 1 102 ? -3.249 -0.136 -1.051 1.00 86.44 102 LEU A CA 1
ATOM 791 C C . LEU A 1 102 ? -3.513 1.302 -0.596 1.00 86.44 102 LEU A C 1
ATOM 793 O O . LEU A 1 102 ? -3.952 1.485 0.529 1.00 86.44 102 LEU A O 1
ATOM 797 N N . ASP A 1 103 ? -3.301 2.318 -1.435 1.00 86.94 103 ASP A N 1
ATOM 798 C CA . ASP A 1 103 ? -3.676 3.707 -1.117 1.00 86.94 103 ASP A CA 1
ATOM 799 C C . ASP A 1 103 ? -5.179 3.868 -0.907 1.00 86.94 103 ASP A C 1
ATOM 801 O O . ASP A 1 103 ? -5.610 4.543 0.027 1.00 86.94 103 ASP A O 1
ATOM 805 N N . ARG A 1 104 ? -5.990 3.199 -1.731 1.00 85.81 104 ARG A N 1
ATOM 806 C CA . ARG A 1 104 ? -7.442 3.208 -1.552 1.00 85.81 104 ARG A CA 1
ATOM 807 C C . ARG A 1 104 ? -7.852 2.558 -0.234 1.00 85.81 104 ARG A C 1
ATOM 809 O O . ARG A 1 104 ? -8.680 3.118 0.475 1.00 85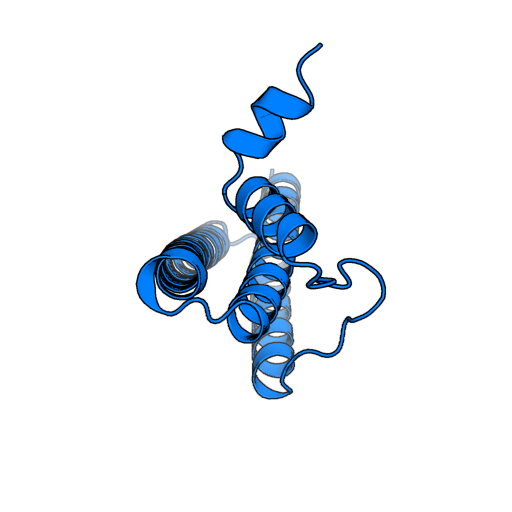.81 104 ARG A O 1
ATOM 816 N N . LEU A 1 105 ? -7.263 1.411 0.096 1.00 86.31 105 LEU A N 1
ATOM 817 C CA . LEU A 1 105 ? -7.530 0.727 1.359 1.00 86.31 105 LEU A CA 1
ATOM 818 C C . LEU A 1 105 ? -7.061 1.553 2.568 1.00 86.31 105 LEU A C 1
ATOM 820 O O . LEU A 1 105 ? -7.719 1.565 3.600 1.00 86.31 105 LEU A O 1
ATOM 824 N N . ASP A 1 106 ? -5.964 2.297 2.423 1.00 88.94 106 ASP A N 1
ATOM 825 C CA . ASP A 1 106 ? -5.472 3.227 3.441 1.00 88.94 106 ASP A CA 1
ATOM 826 C C . ASP A 1 106 ? -6.543 4.278 3.777 1.00 88.94 106 ASP A C 1
ATOM 828 O O . ASP A 1 106 ? -6.865 4.483 4.948 1.00 88.94 106 ASP A O 1
ATOM 832 N N . SER A 1 107 ? -7.159 4.859 2.742 1.00 89.00 107 SER A N 1
ATOM 833 C CA . SER A 1 107 ? -8.274 5.801 2.896 1.00 89.00 107 SER A CA 1
ATOM 834 C C . SER A 1 107 ? -9.527 5.137 3.482 1.00 89.00 107 SER A C 1
ATOM 836 O O . SER A 1 107 ? -10.214 5.750 4.290 1.00 89.00 107 SER A O 1
ATOM 838 N N . GLU A 1 108 ? -9.830 3.887 3.109 1.00 89.38 108 GLU A N 1
ATOM 839 C CA . GLU A 1 108 ? -10.944 3.123 3.700 1.00 89.38 108 GLU A CA 1
ATOM 840 C C . GLU A 1 108 ? -10.733 2.911 5.215 1.00 89.38 108 GLU A C 1
ATOM 842 O O . GLU A 1 108 ? -11.673 3.074 5.989 1.00 89.38 108 GLU A O 1
ATOM 847 N N . ILE A 1 109 ? -9.500 2.639 5.657 1.00 89.81 109 ILE A N 1
ATOM 848 C CA . ILE A 1 109 ? -9.161 2.534 7.085 1.00 89.81 109 ILE A CA 1
ATOM 849 C C . ILE A 1 109 ? -9.236 3.901 7.791 1.00 89.81 109 ILE A C 1
ATOM 851 O O . ILE A 1 109 ? -9.676 3.953 8.934 1.00 89.81 109 ILE A O 1
ATOM 855 N N . ASP A 1 110 ? -8.845 5.012 7.147 1.00 89.88 110 ASP A N 1
ATOM 856 C CA . ASP A 1 110 ? -9.008 6.353 7.750 1.00 89.88 110 ASP A CA 1
ATOM 857 C C . ASP A 1 110 ? -10.488 6.645 8.036 1.00 89.88 110 ASP A C 1
ATOM 859 O O . ASP A 1 110 ? -10.843 7.033 9.147 1.00 89.88 110 ASP A O 1
ATOM 863 N N . LEU A 1 111 ? -11.360 6.366 7.061 1.00 89.94 111 LEU A N 1
ATOM 864 C CA . LEU A 1 111 ? -12.810 6.502 7.221 1.00 89.94 111 LEU A CA 1
ATOM 865 C C . LEU A 1 111 ? -13.365 5.575 8.312 1.00 89.94 111 LEU A C 1
ATOM 867 O O . LEU A 1 111 ? -14.308 5.943 9.008 1.00 89.94 111 LEU A O 1
ATOM 871 N N . ALA A 1 112 ? -12.791 4.379 8.471 1.00 90.00 112 ALA A N 1
ATOM 872 C CA . ALA A 1 112 ? -13.156 3.472 9.552 1.00 90.00 112 ALA A CA 1
ATOM 873 C C . ALA A 1 112 ? -12.841 4.077 10.927 1.00 90.00 112 ALA A C 1
ATOM 875 O O . ALA A 1 112 ? -13.708 4.047 11.795 1.00 90.00 112 ALA A O 1
ATOM 876 N N . TYR A 1 113 ? -11.662 4.680 11.120 1.00 89.75 113 TYR A N 1
ATOM 877 C CA . TYR A 1 113 ? -11.348 5.386 12.369 1.00 89.75 113 TYR A CA 1
ATOM 878 C C . TYR A 1 113 ? -12.317 6.539 12.643 1.00 89.75 113 TYR A C 1
ATOM 880 O O . TYR A 1 113 ? -12.806 6.653 13.763 1.00 89.75 113 TYR A O 1
ATOM 888 N N . GLU A 1 114 ? -12.654 7.340 11.627 1.00 89.69 114 GLU A N 1
ATOM 889 C CA . GLU A 1 114 ? -13.638 8.426 11.768 1.00 89.69 114 GLU A CA 1
ATOM 890 C C . GLU A 1 114 ? -15.029 7.920 12.189 1.00 89.69 114 GLU A C 1
ATOM 892 O O . GLU A 1 114 ? -15.783 8.653 12.822 1.00 89.69 114 GLU A O 1
ATOM 897 N N . ALA A 1 115 ? -15.386 6.676 11.852 1.00 88.00 115 ALA A N 1
ATOM 898 C CA . ALA A 1 115 ? -16.654 6.062 12.249 1.00 88.00 115 ALA A CA 1
ATOM 899 C C . ALA A 1 115 ? -16.650 5.490 13.682 1.00 88.00 115 ALA A C 1
ATOM 901 O O . ALA A 1 115 ? -17.718 5.154 14.209 1.00 88.00 115 ALA A O 1
ATOM 902 N N . LEU A 1 116 ? -15.470 5.326 14.294 1.00 85.75 116 LEU A N 1
ATOM 903 C CA . LEU A 1 116 ? -15.320 4.865 15.677 1.00 85.75 116 LEU A CA 1
ATOM 904 C C . LEU A 1 116 ? -15.428 6.009 16.698 1.00 85.75 116 LEU A C 1
ATOM 906 O O . LEU A 1 116 ? -15.830 5.735 17.835 1.00 85.75 116 LEU A O 1
ATOM 910 N N . ASP A 1 117 ? -15.075 7.233 16.292 1.00 70.56 117 ASP A N 1
ATOM 911 C CA . ASP A 1 117 ? -15.197 8.474 17.077 1.00 70.56 117 ASP A CA 1
ATOM 912 C C . ASP A 1 117 ? -16.668 8.889 17.313 1.00 70.56 117 ASP A C 1
ATOM 914 O O . ASP A 1 117 ? -16.974 9.358 18.439 1.00 70.56 117 ASP A O 1
#

pLDDT: mean 82.64, std 14.76, range [32.72, 94.31]

Sequence (117 aa):
MNEAYRTLKDPLQRARHLLELRGVDVAFETNTAMPADFLVQQMALRESLEEAVEAKDAASLDSLRKGLVEEKSKLEKQLGESIDAKNDYAGAAGLVRKLMFLDRLDSEIDLAYEALD

Nearest PDB structures (foldseek):
  1fpo-assembly1_A  TM=9.089E-01  e=3.019E-05  Escherichia coli
  1fpo-assembly3_C  TM=9.144E-01  e=4.154E-05  Escherichia coli
  9had-assembly2_B  TM=5.344E-01  e=2.512E+00  Dermatophagoides farinae
  5yny-assembly1_A  TM=4.465E-01  e=1.826E+00  Dermatophagoides farinae

Secondary structure (DSSP, 8-state):
--HHHHHHHSHHHHHHHHHHHTT----TTT-----HHHHHHHHHHHHHHHHHHHTT-HHHHHHHHHHHHHHHHHHHHHHHIIIIIS--HHHHHHHHHHHHHHHHHHHHHHHHHHHH-

Foldseek 3Di:
DDPVPVLVVPLLSVLCVLLVVVVHDLCLPNDPDADPVLVVVLVVLVVLLVVCLVVLPVVSLVVSLVVLVVVLVVLSVVLCCCVPPVVVSVVNSNSSNSNVSSVVVNVVSVVSNVSSD